Protein AF-A0A0G1VJ35-F1 (afdb_monomer)

Mean predicted aligned error: 18.42 Å

Foldseek 3Di:
DDPDDDDDDDPPDDDDDDDFAKDKDKDWDADPVGDIDIDIDIDGDPDPDPPPPVVPPVPPPDDPDPVVVVVVVVVVVVVVVVVVVVVVVVVVVLVVLVVLLVVLVVCLVVLVVVLVVVVVVLVVVLVVQPVPPDDDPVSVVVSVVVVVVSVVVNVVSNVVSVVSNVVSD

Secondary structure (DSSP, 8-state):
---PPPPP-PSSP----PPSEEEEEEEEEE-TTS-EEEEEEEEEE---------------PPPPP-HHHHHHHHHHHHHHHHHHHHHHHHHHHHHHHHHHHHHHHHHHHHHHHHHHHHHHHHHHHHHHHHTSS---HHHHHHHHHHHHHHHHHHHHHHHHHHHHHHHT-

pLDDT: mean 79.02, std 14.64, range [33.28, 97.69]

Structure (mmCIF, N/CA/C/O backbone):
data_AF-A0A0G1VJ35-F1
#
_entry.id   AF-A0A0G1VJ35-F1
#
loop_
_atom_site.group_PDB
_atom_site.id
_atom_site.type_symbol
_atom_site.label_atom_id
_atom_site.label_alt_id
_atom_site.label_comp_id
_atom_site.label_asym_id
_atom_site.label_entity_id
_atom_site.label_seq_id
_atom_site.pdbx_PDB_ins_code
_atom_site.Cartn_x
_atom_site.Cartn_y
_atom_site.Cartn_z
_atom_site.occupancy
_atom_site.B_iso_or_equiv
_atom_site.auth_seq_id
_atom_site.auth_comp_id
_atom_site.auth_asym_id
_atom_site.auth_atom_id
_atom_site.pdbx_PDB_model_num
ATOM 1 N N . MET A 1 1 ? 34.015 14.106 -76.015 1.00 33.28 1 MET A N 1
ATOM 2 C CA . MET A 1 1 ? 33.579 12.995 -76.899 1.00 33.28 1 MET A CA 1
ATOM 3 C C . MET A 1 1 ? 34.574 13.031 -78.031 1.00 33.28 1 MET A C 1
ATOM 5 O O . MET A 1 1 ? 34.321 13.633 -79.067 1.00 33.28 1 MET A O 1
ATOM 9 N N . ASP A 1 2 ? 35.766 12.526 -77.745 1.00 39.75 2 ASP A N 1
ATOM 10 C CA . ASP A 1 2 ? 36.950 12.873 -78.520 1.00 39.75 2 ASP A CA 1
ATOM 11 C C . ASP A 1 2 ? 37.096 11.781 -79.569 1.00 39.75 2 ASP A C 1
ATOM 13 O O . ASP A 1 2 ? 37.672 10.722 -79.339 1.00 39.75 2 ASP A O 1
ATOM 17 N N . GLN A 1 3 ? 36.415 11.993 -80.695 1.00 44.31 3 GLN A N 1
ATOM 18 C CA . GLN A 1 3 ? 36.536 11.138 -81.868 1.00 44.31 3 GLN A CA 1
ATOM 19 C C . GLN A 1 3 ? 37.896 11.416 -82.510 1.00 44.31 3 GLN A C 1
ATOM 21 O O . GLN A 1 3 ? 37.999 12.187 -83.464 1.00 44.31 3 GLN A O 1
ATOM 26 N N . GLU A 1 4 ? 38.954 10.822 -81.962 1.00 59.31 4 GLU A N 1
ATOM 27 C CA . GLU A 1 4 ? 40.236 10.768 -82.655 1.00 59.31 4 GLU A CA 1
ATOM 28 C C . GLU A 1 4 ? 40.051 10.042 -83.996 1.00 59.31 4 GLU A C 1
ATOM 30 O O . GLU A 1 4 ? 39.401 8.995 -84.090 1.00 59.31 4 GLU A O 1
ATOM 35 N N . ALA A 1 5 ? 40.582 10.633 -85.067 1.00 65.81 5 ALA A N 1
ATOM 36 C CA . ALA A 1 5 ? 40.486 10.067 -86.404 1.00 65.81 5 ALA A CA 1
ATOM 37 C C . ALA A 1 5 ? 41.265 8.742 -86.482 1.00 65.81 5 ALA A C 1
ATOM 39 O O . ALA A 1 5 ? 42.419 8.664 -86.066 1.00 65.81 5 ALA A O 1
ATOM 40 N N . PHE A 1 6 ? 40.655 7.698 -87.056 1.00 68.06 6 PHE A N 1
ATOM 41 C CA . PHE A 1 6 ? 41.327 6.414 -87.267 1.00 68.06 6 PHE A CA 1
ATOM 42 C C . PHE A 1 6 ? 42.564 6.588 -88.160 1.00 68.06 6 PHE A C 1
ATOM 44 O O . PHE A 1 6 ? 42.454 7.014 -89.311 1.00 68.06 6 PHE A O 1
ATOM 51 N N . VAL A 1 7 ? 43.734 6.198 -87.656 1.00 74.50 7 VAL A N 1
ATOM 52 C CA . VAL A 1 7 ? 44.992 6.241 -88.412 1.00 74.50 7 VAL A CA 1
ATOM 53 C C . VAL A 1 7 ? 45.201 4.912 -89.137 1.00 74.50 7 VAL A C 1
ATOM 55 O O . VAL A 1 7 ? 45.228 3.847 -88.519 1.00 74.50 7 VAL A O 1
ATOM 58 N N . LYS A 1 8 ? 45.373 4.958 -90.463 1.00 76.62 8 LYS A N 1
ATOM 59 C CA . LYS A 1 8 ? 45.751 3.776 -91.248 1.00 76.62 8 LYS A CA 1
ATOM 60 C C . LYS A 1 8 ? 47.211 3.430 -90.953 1.00 76.62 8 LYS A C 1
ATOM 62 O O . LYS A 1 8 ? 48.102 4.213 -91.263 1.00 76.62 8 LYS A O 1
ATOM 67 N N . THR A 1 9 ? 47.451 2.254 -90.384 1.00 73.31 9 THR A N 1
ATOM 68 C CA . THR A 1 9 ? 48.787 1.793 -89.987 1.00 73.31 9 THR A CA 1
ATOM 69 C C . THR A 1 9 ? 48.972 0.305 -90.291 1.00 73.31 9 THR A C 1
ATOM 71 O O . THR A 1 9 ? 47.990 -0.431 -90.411 1.00 73.31 9 THR A O 1
ATOM 74 N N . ALA A 1 10 ? 50.221 -0.137 -90.446 1.00 74.25 10 ALA A N 1
ATOM 75 C CA . ALA A 1 10 ? 50.580 -1.550 -90.546 1.00 74.25 10 ALA A CA 1
ATOM 76 C C . ALA A 1 10 ? 50.942 -2.096 -89.152 1.00 74.25 10 ALA A C 1
ATOM 78 O O . ALA A 1 10 ? 51.433 -1.355 -88.305 1.00 74.25 10 ALA A O 1
ATOM 79 N N . SER A 1 11 ? 50.687 -3.384 -88.902 1.00 66.06 11 SER A N 1
ATOM 80 C CA . SER A 1 11 ? 51.098 -4.043 -87.654 1.00 66.06 11 SER A CA 1
ATOM 81 C C . SER A 1 11 ? 52.601 -4.365 -87.695 1.00 66.06 11 SER A C 1
ATOM 83 O O . SER A 1 11 ? 53.045 -4.912 -88.709 1.00 66.06 11 SER A O 1
ATOM 85 N N . PRO A 1 12 ? 53.382 -4.085 -86.635 1.00 71.69 12 PRO A N 1
ATOM 86 C CA . PRO A 1 12 ? 52.963 -3.546 -85.336 1.00 71.69 12 PRO A CA 1
ATOM 87 C C . PRO A 1 12 ? 52.827 -2.010 -85.315 1.00 71.69 12 PRO A C 1
ATOM 89 O O . PRO A 1 12 ? 53.657 -1.293 -85.868 1.00 71.69 12 PRO A O 1
ATOM 92 N N . TYR A 1 13 ? 51.799 -1.508 -84.619 1.00 69.88 13 TYR A N 1
ATOM 93 C CA . TYR A 1 13 ? 51.614 -0.079 -84.339 1.00 69.88 13 TYR A CA 1
ATOM 94 C C . TYR A 1 13 ? 52.098 0.257 -82.928 1.00 69.88 13 TYR A C 1
ATOM 96 O O . TYR A 1 13 ? 51.651 -0.358 -81.960 1.00 69.88 13 TYR A O 1
ATOM 104 N N . THR A 1 14 ? 52.965 1.262 -82.819 1.00 73.12 14 THR A N 1
ATOM 105 C CA . THR A 1 14 ? 53.468 1.768 -81.537 1.00 73.12 14 THR A CA 1
ATOM 106 C C . THR A 1 14 ? 52.844 3.136 -81.263 1.00 73.12 14 THR A C 1
ATOM 108 O O . THR A 1 14 ? 53.195 4.096 -81.954 1.00 73.12 14 THR A O 1
ATOM 111 N N . PRO A 1 15 ? 51.920 3.262 -80.296 1.00 68.00 15 PRO A N 1
ATOM 112 C CA . PRO A 1 15 ? 51.368 4.559 -79.931 1.00 68.00 15 PRO A CA 1
ATOM 113 C C . PRO A 1 15 ? 52.418 5.438 -79.230 1.00 68.00 15 PRO A C 1
ATOM 115 O O . PRO A 1 15 ? 53.319 4.941 -78.551 1.00 68.00 15 PRO A O 1
ATOM 118 N N . SER A 1 16 ? 52.286 6.760 -79.376 1.00 72.94 16 SER A N 1
ATOM 119 C CA . SER A 1 16 ? 53.057 7.752 -78.608 1.00 72.94 16 SER A CA 1
ATOM 120 C C . SER A 1 16 ? 52.776 7.629 -77.105 1.00 72.94 16 SER A C 1
ATOM 122 O O . SER A 1 16 ? 51.769 7.049 -76.720 1.00 72.94 16 SER A O 1
ATOM 124 N N . LYS A 1 17 ? 53.643 8.190 -76.248 1.00 64.19 17 LYS A N 1
ATOM 125 C CA . LYS A 1 17 ? 53.534 8.128 -74.775 1.00 64.19 17 LYS A CA 1
ATOM 126 C C . LYS A 1 17 ? 52.121 8.507 -74.291 1.00 64.19 17 LYS A C 1
ATOM 128 O O . LYS A 1 17 ? 51.775 9.684 -74.267 1.00 64.19 17 LYS A O 1
ATOM 133 N N . ILE A 1 18 ? 51.335 7.504 -73.903 1.00 69.31 18 ILE A N 1
ATOM 134 C CA . ILE A 1 18 ? 49.985 7.658 -73.347 1.00 69.31 18 ILE A CA 1
ATOM 135 C C . ILE A 1 18 ? 50.104 7.806 -71.822 1.00 69.31 18 ILE A C 1
ATOM 137 O O . ILE A 1 18 ? 50.958 7.169 -71.200 1.00 69.31 18 ILE A O 1
ATOM 141 N N . SER A 1 19 ? 49.281 8.662 -71.211 1.00 65.81 19 SER A N 1
ATOM 142 C CA . SER A 1 19 ? 49.201 8.786 -69.751 1.00 65.81 19 SER A CA 1
ATOM 143 C C . SER A 1 19 ? 48.675 7.501 -69.101 1.00 65.81 19 SER A C 1
ATOM 145 O O . SER A 1 19 ? 47.980 6.708 -69.733 1.00 65.81 19 SER A O 1
ATOM 147 N N . SER A 1 20 ? 48.967 7.301 -67.819 1.00 66.81 20 SER A N 1
ATOM 148 C CA . SER A 1 20 ? 48.402 6.195 -67.043 1.00 66.81 20 SER A CA 1
ATOM 149 C C . SER A 1 20 ? 46.874 6.294 -66.935 1.00 66.81 20 SER A C 1
ATOM 151 O O . SER A 1 20 ? 46.321 7.395 -66.884 1.00 66.81 20 SER A O 1
ATOM 153 N N . GLY A 1 21 ? 46.186 5.147 -66.947 1.00 67.50 21 GLY A N 1
ATOM 154 C CA . GLY A 1 21 ? 44.718 5.071 -66.936 1.00 67.50 21 GLY A CA 1
ATOM 155 C C . GLY A 1 21 ? 44.137 3.920 -67.768 1.00 67.50 21 GLY A C 1
ATOM 156 O O . GLY A 1 21 ? 44.878 3.160 -68.398 1.00 67.50 21 GLY A O 1
ATOM 157 N N . GLU A 1 22 ? 42.804 3.784 -67.747 1.00 70.62 22 GLU A N 1
ATOM 158 C CA . GLU A 1 22 ? 42.056 2.869 -68.624 1.00 70.62 22 GLU A CA 1
ATOM 159 C C . GLU A 1 22 ? 41.920 3.500 -70.012 1.00 70.62 22 GLU A C 1
ATOM 161 O O . GLU A 1 22 ? 41.332 4.572 -70.162 1.00 70.62 22 GLU A O 1
ATOM 166 N N . HIS A 1 23 ? 42.434 2.813 -71.029 1.00 72.38 23 HIS A N 1
ATOM 167 C CA . HIS A 1 23 ? 42.357 3.247 -72.418 1.00 72.38 23 HIS A CA 1
ATOM 168 C C . HIS A 1 23 ? 41.577 2.233 -73.246 1.00 72.38 23 HIS A C 1
ATOM 170 O O . HIS A 1 23 ? 41.733 1.017 -73.114 1.00 72.38 23 HIS A O 1
ATOM 176 N N . THR A 1 24 ? 40.721 2.745 -74.126 1.00 74.56 24 THR A N 1
ATOM 177 C CA . THR A 1 24 ? 39.959 1.933 -75.078 1.00 74.56 24 THR A CA 1
ATOM 178 C C . THR A 1 24 ? 40.526 2.153 -76.472 1.00 74.56 24 THR A C 1
ATOM 180 O O . THR A 1 24 ? 40.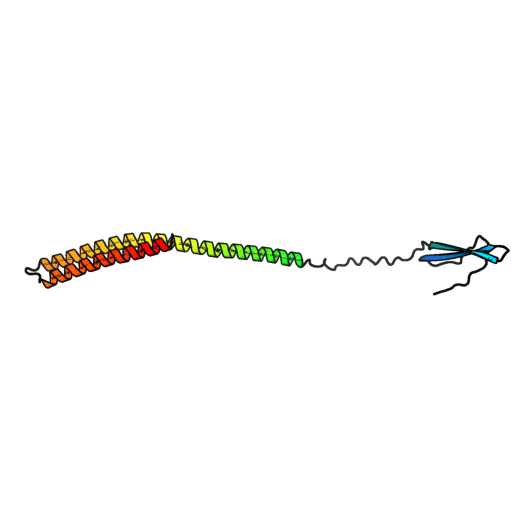618 3.290 -76.924 1.00 74.56 24 THR A O 1
ATOM 183 N N . PHE A 1 25 ? 40.871 1.077 -77.178 1.00 75.50 25 PHE A N 1
ATOM 184 C CA . PHE A 1 25 ? 41.309 1.141 -78.572 1.00 75.50 25 PHE A CA 1
ATOM 185 C C . PHE A 1 25 ? 40.356 0.352 -79.465 1.00 75.50 25 PHE A C 1
ATOM 187 O O . PHE A 1 25 ? 39.787 -0.663 -79.064 1.00 75.50 25 PHE A O 1
ATOM 194 N N . THR A 1 26 ? 40.181 0.819 -80.699 1.00 75.62 26 THR A N 1
ATOM 195 C CA . THR A 1 26 ? 39.357 0.145 -81.706 1.00 75.62 26 THR A CA 1
ATOM 196 C C . THR A 1 26 ? 40.189 -0.110 -82.953 1.00 75.62 26 THR A C 1
ATOM 198 O O . THR A 1 26 ? 40.726 0.825 -83.544 1.00 75.62 26 THR A O 1
ATOM 201 N N . VAL A 1 27 ? 40.277 -1.372 -83.373 1.00 77.75 27 VAL A N 1
ATOM 202 C CA . VAL A 1 27 ? 41.006 -1.797 -84.576 1.00 77.75 27 VAL A CA 1
ATOM 203 C C . VAL A 1 27 ? 40.004 -2.140 -85.669 1.00 77.75 27 VAL A C 1
ATOM 205 O O . VAL A 1 27 ? 39.063 -2.890 -85.420 1.00 77.75 27 VAL A O 1
ATOM 208 N N . ARG A 1 28 ? 40.213 -1.616 -86.883 1.00 79.44 28 ARG A N 1
ATOM 209 C CA . ARG A 1 28 ? 39.434 -1.965 -88.081 1.00 79.44 28 ARG A CA 1
ATOM 210 C C . ARG A 1 28 ? 40.339 -2.620 -89.120 1.00 79.44 28 ARG A C 1
ATOM 212 O O . ARG A 1 28 ? 41.290 -1.988 -89.577 1.00 79.44 28 ARG A O 1
ATOM 219 N N . ALA A 1 29 ? 40.038 -3.858 -89.500 1.00 75.88 29 ALA A N 1
ATOM 220 C CA . ALA A 1 29 ? 40.722 -4.559 -90.585 1.00 75.88 29 ALA A CA 1
ATOM 221 C C . ALA A 1 29 ? 39.864 -4.491 -91.852 1.00 75.88 29 ALA A C 1
ATOM 223 O O . ALA A 1 29 ? 38.688 -4.831 -91.782 1.00 75.88 29 ALA A O 1
ATOM 224 N N . TYR A 1 30 ? 40.444 -4.058 -92.976 1.00 80.44 30 TYR A N 1
ATOM 225 C CA . TYR A 1 30 ? 39.761 -3.934 -94.270 1.00 80.44 30 TYR A CA 1
ATOM 226 C C . TYR A 1 30 ? 40.259 -5.004 -95.254 1.00 80.44 30 TYR A C 1
ATOM 228 O O . TYR A 1 30 ? 41.462 -5.274 -95.302 1.00 80.44 30 TYR A O 1
ATOM 236 N N . ASP A 1 31 ? 39.364 -5.582 -96.057 1.00 78.69 31 ASP A N 1
ATOM 237 C CA . ASP A 1 31 ? 39.720 -6.462 -97.177 1.00 78.69 31 ASP A CA 1
ATOM 238 C C . ASP A 1 31 ? 39.961 -5.674 -98.487 1.00 78.69 31 ASP A C 1
ATOM 240 O O . ASP A 1 31 ? 39.798 -4.453 -98.552 1.00 78.69 31 ASP A O 1
ATOM 244 N N . LYS A 1 32 ? 40.367 -6.368 -99.562 1.00 75.50 32 LYS A N 1
ATOM 245 C CA . LYS A 1 32 ? 40.587 -5.741 -100.882 1.00 75.50 32 LYS A CA 1
ATOM 246 C C . LYS A 1 32 ? 39.295 -5.251 -101.555 1.00 75.50 32 LYS A C 1
ATOM 248 O O . LYS A 1 32 ? 39.386 -4.472 -102.499 1.00 75.50 32 LYS A O 1
ATOM 253 N N . ALA A 1 33 ? 38.129 -5.711 -101.101 1.00 74.56 33 ALA A N 1
ATOM 254 C CA . ALA A 1 33 ? 36.816 -5.307 -101.599 1.00 74.56 33 ALA A CA 1
ATOM 255 C C . ALA A 1 33 ? 36.226 -4.114 -100.817 1.00 74.56 33 ALA A C 1
ATOM 257 O O . ALA A 1 33 ? 35.197 -3.576 -101.217 1.00 74.56 33 ALA A O 1
ATOM 258 N N . GLY A 1 34 ? 36.885 -3.670 -99.741 1.00 78.00 34 GLY A N 1
ATOM 259 C CA . GLY A 1 34 ? 36.463 -2.543 -98.911 1.00 78.00 34 GLY A CA 1
ATOM 260 C C . GLY A 1 34 ? 35.577 -2.921 -97.720 1.00 78.00 34 GLY A C 1
ATOM 261 O O . GLY A 1 34 ? 35.159 -2.023 -96.987 1.00 78.00 34 GLY A O 1
ATOM 262 N N . ASN A 1 35 ? 35.314 -4.209 -97.476 1.00 72.00 35 ASN A N 1
ATOM 263 C CA . ASN A 1 35 ? 34.605 -4.636 -96.267 1.00 72.00 35 ASN A CA 1
ATOM 264 C C . ASN A 1 35 ? 35.531 -4.524 -95.057 1.00 72.00 35 ASN A C 1
ATOM 266 O O . ASN A 1 35 ? 36.741 -4.722 -95.191 1.00 72.00 35 ASN A O 1
ATOM 270 N N . TYR A 1 36 ? 34.976 -4.250 -93.872 1.00 80.38 36 TYR A N 1
ATOM 271 C CA . TYR A 1 36 ? 35.766 -4.186 -92.645 1.00 80.38 36 TYR A CA 1
ATOM 272 C C . TYR A 1 36 ? 35.134 -4.905 -91.461 1.00 80.38 36 TYR A C 1
ATOM 274 O O . TYR A 1 36 ? 33.915 -4.950 -91.316 1.00 80.38 36 TYR A O 1
ATOM 282 N N . THR A 1 37 ? 35.999 -5.379 -90.567 1.00 73.56 37 THR A N 1
ATOM 283 C CA . THR A 1 37 ? 35.625 -5.882 -89.242 1.00 73.56 37 THR A CA 1
ATOM 284 C C . THR A 1 37 ? 36.273 -5.001 -88.185 1.00 73.56 37 THR A C 1
ATOM 286 O O . THR A 1 37 ? 37.458 -4.675 -88.292 1.00 73.56 37 THR A O 1
ATOM 289 N N . ALA A 1 38 ? 35.497 -4.600 -87.178 1.00 79.44 38 ALA A N 1
ATOM 290 C CA . ALA A 1 38 ? 35.968 -3.792 -86.060 1.00 79.44 38 ALA A CA 1
ATOM 291 C C . ALA A 1 38 ? 35.979 -4.606 -84.758 1.00 79.44 38 ALA A C 1
ATOM 293 O O . ALA A 1 38 ? 34.987 -5.256 -84.440 1.00 79.44 38 ALA A O 1
ATOM 294 N N . THR A 1 39 ? 37.068 -4.510 -83.994 1.00 72.06 39 THR A N 1
ATOM 295 C CA . THR A 1 39 ? 37.184 -5.068 -82.638 1.00 72.06 39 THR A CA 1
ATOM 296 C C . THR A 1 39 ? 37.638 -3.973 -81.684 1.00 72.06 39 THR A C 1
ATOM 298 O O . THR A 1 39 ? 38.593 -3.248 -81.973 1.00 72.06 39 THR A O 1
ATOM 301 N N . THR A 1 40 ? 36.971 -3.872 -80.537 1.00 76.12 40 THR A N 1
ATOM 302 C CA . THR A 1 40 ? 37.326 -2.936 -79.467 1.00 76.12 40 THR A CA 1
ATOM 303 C C . THR A 1 40 ? 37.955 -3.700 -78.311 1.00 76.12 40 THR A C 1
ATOM 305 O O . THR A 1 40 ? 37.390 -4.680 -77.827 1.00 76.12 40 THR A O 1
ATOM 308 N N . GLY A 1 41 ? 39.130 -3.249 -77.885 1.00 67.81 41 GLY A N 1
ATOM 309 C CA . GLY A 1 41 ? 39.847 -3.771 -76.730 1.00 67.81 41 GLY A CA 1
ATOM 310 C C . GLY A 1 41 ? 40.043 -2.683 -75.682 1.00 67.81 41 GLY A C 1
ATOM 311 O O . GLY A 1 41 ? 40.123 -1.494 -76.000 1.00 67.81 41 GLY A O 1
ATOM 312 N N . LYS A 1 42 ? 40.129 -3.099 -74.422 1.00 72.94 42 LYS A N 1
ATOM 313 C CA . LYS A 1 42 ? 40.516 -2.237 -73.308 1.00 72.94 42 LYS A CA 1
ATOM 314 C C . LYS A 1 42 ? 41.875 -2.674 -72.799 1.00 72.94 42 LYS A C 1
ATOM 316 O O . LYS A 1 42 ? 42.141 -3.873 -72.720 1.00 72.94 42 LYS A O 1
ATOM 321 N N . PHE A 1 43 ? 42.716 -1.714 -72.454 1.00 68.12 43 PHE A N 1
ATOM 322 C CA . PHE A 1 43 ? 43.964 -1.977 -71.757 1.00 68.12 43 PHE A CA 1
ATOM 323 C C . PHE A 1 43 ? 44.199 -0.893 -70.717 1.00 68.12 43 PHE A C 1
ATOM 325 O O . PHE A 1 43 ? 43.822 0.266 -70.897 1.00 68.12 43 PHE A O 1
ATOM 332 N N . THR A 1 44 ? 44.829 -1.292 -69.624 1.00 68.19 44 THR A N 1
ATOM 333 C CA . THR A 1 44 ? 45.176 -0.392 -68.532 1.00 68.19 44 THR A CA 1
ATOM 334 C C . THR A 1 44 ? 46.680 -0.218 -68.546 1.00 68.19 44 THR A C 1
ATOM 336 O O . THR A 1 44 ? 47.418 -1.202 -68.518 1.00 68.19 44 THR A O 1
ATOM 339 N N . ILE A 1 45 ? 47.141 1.029 -68.619 1.00 73.25 45 ILE A N 1
ATOM 340 C CA . ILE A 1 45 ? 48.561 1.332 -68.445 1.00 73.25 45 ILE A CA 1
ATOM 341 C C . ILE A 1 45 ? 48.795 1.553 -66.957 1.00 73.25 45 ILE A C 1
ATOM 343 O O . ILE A 1 45 ? 48.364 2.567 -66.397 1.00 73.25 45 ILE A O 1
ATOM 347 N N . GLU A 1 46 ? 49.506 0.613 -66.341 1.00 60.66 46 GLU A N 1
ATOM 348 C CA . GLU A 1 46 ? 50.080 0.758 -65.006 1.00 60.66 46 GLU A CA 1
ATOM 349 C C . GLU A 1 46 ? 51.238 1.761 -65.071 1.00 60.66 46 GLU A C 1
ATOM 351 O O . GLU A 1 46 ? 52.409 1.411 -65.183 1.00 60.66 46 GLU A O 1
ATOM 356 N N . GLY A 1 47 ? 50.907 3.047 -65.075 1.00 53.72 47 GLY A N 1
ATOM 357 C CA . GLY A 1 47 ? 51.846 4.053 -64.601 1.00 53.72 47 GLY A CA 1
ATOM 358 C C . GLY A 1 47 ? 51.564 4.310 -63.135 1.00 53.72 47 GLY A C 1
ATOM 359 O O . GLY A 1 47 ? 50.434 4.123 -62.682 1.00 53.72 47 GLY A O 1
ATOM 360 N N . GLU A 1 48 ? 52.583 4.773 -62.420 1.00 50.44 48 GLU A N 1
ATOM 361 C CA . GLU A 1 48 ? 52.456 5.419 -61.120 1.00 50.44 48 GLU A CA 1
ATOM 362 C C . GLU A 1 48 ? 51.579 6.669 -61.304 1.00 50.44 48 GLU A C 1
ATOM 364 O O . GLU A 1 48 ? 52.030 7.811 -61.351 1.00 50.44 48 GLU A O 1
ATOM 369 N N . VAL A 1 49 ? 50.272 6.459 -61.469 1.00 47.72 49 VAL A N 1
ATOM 370 C CA . VAL A 1 49 ? 49.324 7.394 -60.914 1.00 47.72 49 VAL A CA 1
ATOM 371 C C . VAL A 1 49 ? 49.761 7.470 -59.467 1.00 47.72 49 VAL A C 1
ATOM 373 O O . VAL A 1 49 ? 49.789 6.459 -58.762 1.00 47.72 49 VAL A O 1
ATOM 376 N N . ALA A 1 50 ? 50.115 8.668 -59.013 1.00 48.22 50 ALA A N 1
ATOM 377 C CA . ALA A 1 50 ? 49.730 9.014 -57.671 1.00 48.22 50 ALA A CA 1
ATOM 378 C C . ALA A 1 50 ? 48.234 8.703 -57.638 1.00 48.22 50 ALA A C 1
ATOM 380 O O . ALA A 1 50 ? 47.391 9.516 -58.015 1.00 48.22 50 ALA A O 1
ATOM 381 N N . SER A 1 51 ? 47.906 7.471 -57.241 1.00 44.31 51 SER A N 1
ATOM 382 C CA . SER A 1 51 ? 46.727 7.234 -56.469 1.00 44.31 51 SER A CA 1
ATOM 383 C C . SER A 1 51 ? 46.863 8.354 -55.462 1.00 44.31 51 SER A C 1
ATOM 385 O O . SER A 1 51 ? 47.774 8.349 -54.628 1.00 44.31 51 SER A O 1
ATOM 387 N N . ALA A 1 52 ? 45.995 9.352 -55.555 1.00 46.94 52 ALA A N 1
ATOM 388 C CA . ALA A 1 52 ? 45.472 9.888 -54.333 1.00 46.94 52 ALA A CA 1
ATOM 389 C C . ALA A 1 52 ? 44.857 8.655 -53.651 1.00 46.94 52 ALA A C 1
ATOM 391 O O . ALA A 1 52 ? 43.666 8.395 -53.730 1.00 46.94 52 ALA A O 1
ATOM 392 N N . SER A 1 53 ? 45.724 7.823 -53.044 1.00 44.03 53 SER A N 1
ATOM 393 C CA . SER A 1 53 ? 45.667 7.507 -51.645 1.00 44.03 53 SER A CA 1
ATOM 394 C C . SER A 1 53 ? 44.986 8.723 -51.078 1.00 44.03 53 SER A C 1
ATOM 396 O O . SER A 1 53 ? 45.585 9.799 -50.971 1.00 44.03 53 SER A O 1
ATOM 398 N N . SER A 1 54 ? 43.664 8.606 -50.928 1.00 42.53 54 SER A N 1
ATOM 399 C CA . SER A 1 54 ? 42.979 9.311 -49.879 1.00 42.53 54 SER A CA 1
ATOM 400 C C . SER A 1 54 ? 43.928 9.101 -48.727 1.00 42.53 54 SER A C 1
ATOM 402 O O . SER A 1 54 ? 44.050 7.981 -48.229 1.00 42.53 54 SER A O 1
ATOM 404 N N . LYS A 1 55 ? 44.749 10.121 -48.463 1.00 42.41 55 LYS A N 1
ATOM 405 C CA . LYS A 1 55 ? 45.556 10.189 -47.273 1.00 42.41 55 LYS A CA 1
ATOM 406 C C . LYS A 1 55 ? 44.527 9.806 -46.242 1.00 42.41 55 LYS A C 1
ATOM 408 O O . LYS A 1 55 ? 43.523 10.514 -46.133 1.00 42.41 55 LYS A O 1
ATOM 413 N N . THR A 1 56 ? 44.671 8.626 -45.647 1.00 45.72 56 THR A N 1
ATOM 414 C CA . THR A 1 56 ? 43.889 8.276 -44.483 1.00 45.72 56 THR A CA 1
ATOM 415 C C . THR A 1 56 ? 44.355 9.329 -43.500 1.00 45.72 56 THR A C 1
ATOM 417 O O . THR A 1 56 ? 45.369 9.176 -42.824 1.00 45.72 56 THR A O 1
ATOM 420 N N . ALA A 1 57 ? 43.703 10.495 -43.545 1.00 51.66 57 ALA A N 1
ATOM 421 C CA . ALA A 1 57 ? 43.461 11.277 -42.375 1.00 51.66 57 ALA A CA 1
ATOM 422 C C . ALA A 1 57 ? 42.995 10.198 -41.419 1.00 51.66 57 ALA A C 1
ATOM 424 O O . ALA A 1 57 ? 42.011 9.506 -41.691 1.00 51.66 57 ALA A O 1
ATOM 425 N N . VAL A 1 58 ? 43.841 9.913 -40.434 1.00 55.56 58 VAL A N 1
ATOM 426 C CA . VAL A 1 58 ? 43.364 9.288 -39.219 1.00 55.56 58 VAL A CA 1
ATOM 427 C C . VAL A 1 58 ? 42.243 10.225 -38.817 1.00 55.56 58 VAL A C 1
ATOM 429 O O . VAL A 1 58 ? 42.478 11.374 -38.449 1.00 55.56 58 VAL A O 1
ATOM 432 N N . ASP A 1 59 ? 41.038 9.819 -39.189 1.00 56.25 59 ASP A N 1
ATOM 433 C CA . ASP A 1 59 ? 39.841 10.580 -38.970 1.00 56.25 59 ASP A CA 1
ATOM 434 C C . ASP A 1 59 ? 39.641 10.445 -37.471 1.00 56.25 59 ASP A C 1
ATOM 436 O O . ASP A 1 59 ? 39.133 9.440 -36.984 1.00 56.25 59 ASP A O 1
ATOM 440 N N . ASP A 1 60 ? 40.171 11.419 -36.731 1.00 59.66 60 ASP A N 1
ATOM 441 C CA . ASP A 1 60 ? 39.986 11.553 -35.289 1.00 59.66 60 ASP A CA 1
ATOM 442 C C . ASP A 1 60 ? 38.517 11.893 -34.958 1.00 59.66 60 ASP A C 1
ATOM 444 O O . ASP A 1 60 ? 38.205 12.261 -33.822 1.00 59.66 60 ASP A O 1
ATOM 448 N N . THR A 1 61 ? 37.583 11.793 -35.920 1.00 65.69 61 THR A N 1
ATOM 449 C CA . THR A 1 61 ? 36.167 11.824 -35.583 1.00 65.69 61 THR A CA 1
ATOM 450 C C . THR A 1 61 ? 35.828 10.593 -34.742 1.00 65.69 61 THR A C 1
ATOM 452 O O . THR A 1 61 ? 36.047 9.450 -35.155 1.00 65.69 61 THR A O 1
ATOM 455 N N . PRO A 1 62 ? 35.297 10.800 -33.523 1.00 72.69 62 PRO A N 1
ATOM 456 C CA . PRO A 1 62 ? 34.847 9.690 -32.710 1.00 72.69 62 PRO A CA 1
ATOM 457 C C . PRO A 1 62 ? 33.785 8.907 -33.493 1.00 72.69 62 PRO A C 1
ATOM 459 O O . PRO A 1 62 ? 32.967 9.524 -34.188 1.00 72.69 62 PRO A O 1
ATOM 462 N N . PRO A 1 63 ? 33.773 7.564 -33.388 1.00 74.69 63 PRO A N 1
ATOM 463 C CA . PRO A 1 63 ? 32.773 6.752 -34.064 1.00 74.69 63 PRO A CA 1
ATOM 464 C C . PRO A 1 63 ? 31.374 7.291 -33.731 1.00 74.69 63 PRO A C 1
ATOM 466 O O . PRO A 1 63 ? 31.132 7.668 -32.579 1.00 74.69 63 PRO A O 1
ATOM 469 N N . PRO A 1 64 ? 30.453 7.353 -34.711 1.00 76.12 64 PRO A N 1
ATOM 470 C CA . PRO A 1 64 ? 29.146 7.954 -34.505 1.00 76.12 64 PRO A CA 1
ATOM 471 C C . PRO A 1 64 ? 28.442 7.277 -33.329 1.00 76.12 64 PRO A C 1
ATOM 473 O O . PRO A 1 64 ? 28.281 6.054 -33.290 1.00 76.12 64 PRO A O 1
ATOM 476 N N . THR A 1 65 ? 28.036 8.088 -32.354 1.00 78.62 65 THR A N 1
ATOM 477 C CA . THR A 1 65 ? 27.365 7.629 -31.141 1.00 78.62 65 THR A CA 1
ATOM 478 C C . THR A 1 65 ? 26.120 6.828 -31.514 1.00 78.62 65 THR A C 1
ATOM 480 O O . THR A 1 65 ? 25.227 7.331 -32.196 1.00 78.62 65 THR A O 1
ATOM 483 N N . ASN A 1 66 ? 26.029 5.575 -31.064 1.00 83.69 66 ASN A N 1
ATOM 484 C CA . ASN A 1 66 ? 24.866 4.739 -31.348 1.00 83.69 66 ASN A CA 1
ATOM 485 C C . ASN A 1 66 ? 23.712 5.072 -30.388 1.00 83.69 66 ASN A C 1
ATOM 487 O O . ASN A 1 66 ? 23.513 4.414 -29.365 1.00 83.69 66 ASN A O 1
ATOM 491 N N . TRP A 1 67 ? 22.950 6.114 -30.721 1.00 83.56 67 TRP A N 1
ATOM 492 C CA . TRP A 1 67 ? 21.819 6.616 -29.931 1.00 83.56 67 TRP A CA 1
ATOM 493 C C . TRP A 1 67 ? 20.769 5.543 -29.606 1.00 83.56 67 TRP A C 1
ATOM 495 O O . TRP A 1 67 ? 20.175 5.583 -28.531 1.00 83.56 67 TRP A O 1
ATOM 505 N N . LEU A 1 68 ? 20.589 4.540 -30.474 1.00 86.56 68 LEU A N 1
ATOM 506 C CA . LEU A 1 68 ? 19.658 3.428 -30.246 1.00 86.56 68 LEU A CA 1
ATOM 507 C C . LEU A 1 68 ? 20.038 2.585 -29.019 1.00 86.56 68 LEU A C 1
ATOM 509 O O . LEU A 1 68 ? 19.150 2.131 -28.299 1.00 86.56 68 LEU A O 1
ATOM 513 N N . LEU A 1 69 ? 21.335 2.406 -28.740 1.00 87.38 69 LEU A N 1
ATOM 514 C CA . LEU A 1 69 ? 21.790 1.686 -27.545 1.00 87.38 69 LEU A CA 1
ATOM 515 C C . LEU A 1 69 ? 21.472 2.467 -26.272 1.00 87.38 69 LEU A C 1
ATOM 517 O O . LEU A 1 69 ? 20.964 1.889 -25.316 1.00 87.38 69 LEU A O 1
ATOM 521 N N . TYR A 1 70 ? 21.709 3.779 -26.272 1.00 91.19 70 TYR A N 1
ATOM 522 C CA . TYR A 1 70 ? 21.381 4.634 -25.132 1.00 91.19 70 TYR A CA 1
ATOM 523 C C . TYR A 1 70 ? 19.875 4.690 -24.876 1.00 91.19 70 TYR A C 1
ATOM 525 O O . TYR A 1 70 ? 19.457 4.586 -23.726 1.00 91.19 70 TYR A O 1
ATOM 533 N N . ILE A 1 71 ? 19.059 4.772 -25.932 1.00 92.88 71 ILE A N 1
ATOM 534 C CA . ILE A 1 71 ? 17.594 4.716 -25.827 1.00 92.88 71 ILE A CA 1
ATOM 535 C C . ILE A 1 71 ? 17.144 3.372 -25.246 1.00 92.88 71 ILE A C 1
ATOM 537 O O . ILE A 1 71 ? 16.285 3.348 -24.370 1.00 92.88 71 ILE A O 1
ATOM 541 N N . ASN A 1 72 ? 17.736 2.257 -25.679 1.00 92.75 72 ASN A N 1
ATOM 542 C CA . ASN A 1 72 ? 17.385 0.935 -25.164 1.00 92.75 72 ASN A CA 1
ATOM 543 C C . ASN A 1 72 ? 17.801 0.754 -23.691 1.00 92.75 72 ASN A C 1
ATOM 545 O O . ASN A 1 72 ? 17.001 0.301 -22.877 1.00 92.75 72 ASN A O 1
ATOM 549 N N . ILE A 1 73 ? 19.014 1.177 -23.315 1.00 95.50 73 ILE A N 1
ATOM 550 C CA . ILE A 1 73 ? 19.476 1.169 -21.915 1.00 95.50 73 ILE A CA 1
ATOM 551 C C . ILE A 1 73 ? 18.558 2.039 -21.051 1.00 95.50 73 ILE A C 1
ATOM 553 O O . ILE A 1 73 ? 18.152 1.622 -19.967 1.00 95.50 73 ILE A O 1
ATOM 557 N N . PHE A 1 74 ? 18.191 3.220 -21.548 1.00 96.50 74 PHE A N 1
ATOM 558 C CA . PHE A 1 74 ? 17.256 4.110 -20.875 1.00 96.50 74 PHE A CA 1
ATOM 559 C C . PHE A 1 74 ? 15.872 3.469 -20.714 1.00 96.50 74 PHE A C 1
ATOM 561 O O . PHE A 1 74 ? 15.292 3.543 -19.635 1.00 96.50 74 PHE A O 1
ATOM 568 N N . LEU A 1 75 ? 15.360 2.784 -21.738 1.00 96.75 75 LEU A N 1
ATOM 569 C CA . LEU A 1 75 ? 14.067 2.103 -21.691 1.00 96.75 75 LEU A CA 1
ATOM 570 C C . LEU A 1 75 ? 14.076 0.925 -20.707 1.00 96.75 75 LEU A C 1
ATOM 572 O O . LEU A 1 75 ? 13.137 0.777 -19.929 1.00 96.75 75 LEU A O 1
ATOM 576 N N . ILE A 1 76 ? 15.152 0.136 -20.667 1.00 97.06 76 ILE A N 1
ATOM 577 C CA . ILE A 1 76 ? 15.328 -0.938 -19.676 1.00 97.06 76 ILE A CA 1
ATOM 578 C C . ILE A 1 76 ? 15.402 -0.354 -18.261 1.00 97.06 76 ILE A C 1
ATOM 580 O O . ILE A 1 76 ? 14.758 -0.877 -17.352 1.00 97.06 76 ILE A O 1
ATOM 584 N N . ALA A 1 77 ? 16.135 0.746 -18.069 1.00 97.31 77 ALA A N 1
ATOM 585 C CA . ALA A 1 77 ? 16.210 1.434 -16.783 1.00 97.31 77 ALA A CA 1
ATOM 586 C C . ALA A 1 77 ? 14.844 1.996 -16.355 1.00 97.31 77 ALA A C 1
ATOM 588 O O . ALA A 1 77 ? 14.468 1.853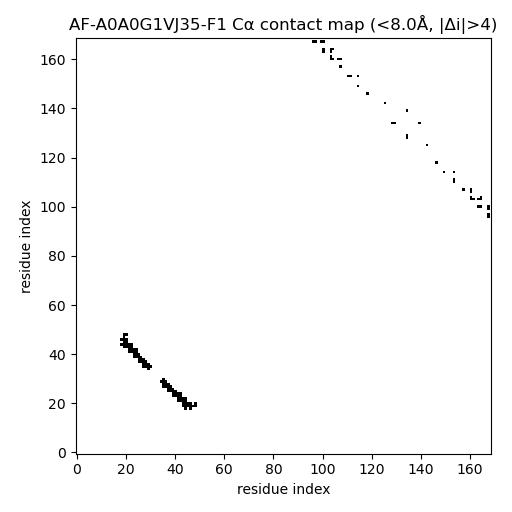 -15.193 1.00 97.31 77 ALA A O 1
ATOM 589 N N . LEU A 1 78 ? 14.072 2.562 -17.287 1.00 97.44 78 LEU A N 1
ATOM 590 C CA . LEU A 1 78 ? 12.714 3.054 -17.049 1.00 97.44 78 LEU A CA 1
ATOM 591 C C . LEU A 1 78 ? 11.772 1.914 -16.642 1.00 97.44 78 LEU A C 1
ATOM 593 O O . LEU A 1 78 ? 11.017 2.052 -15.682 1.00 97.44 78 LEU A O 1
ATOM 597 N N . VAL A 1 79 ? 11.836 0.772 -17.332 1.00 97.69 79 VAL A N 1
ATOM 598 C CA . VAL A 1 79 ? 11.035 -0.416 -17.004 1.00 97.69 79 VAL A CA 1
ATOM 599 C C . VAL A 1 79 ? 11.436 -0.983 -15.643 1.00 97.69 79 VAL A C 1
ATOM 601 O O . VAL A 1 79 ? 10.563 -1.264 -14.827 1.00 97.69 79 VAL A O 1
ATOM 604 N N . ALA A 1 80 ? 12.733 -1.104 -15.352 1.00 97.31 80 ALA A N 1
ATOM 605 C CA . ALA A 1 80 ? 13.221 -1.551 -14.049 1.00 97.31 80 ALA A CA 1
ATOM 606 C C . ALA A 1 80 ? 12.796 -0.597 -12.923 1.00 97.31 80 ALA A C 1
ATOM 608 O O . ALA A 1 80 ? 12.389 -1.050 -11.853 1.00 97.31 80 ALA A O 1
ATOM 609 N N . PHE A 1 81 ? 12.825 0.712 -13.180 1.00 97.06 81 PHE A N 1
ATOM 610 C CA . PHE A 1 81 ? 12.317 1.725 -12.265 1.00 97.06 81 PHE A CA 1
ATOM 611 C C . PHE A 1 81 ? 10.810 1.573 -12.039 1.00 97.06 81 PHE A C 1
ATOM 613 O O . PHE A 1 81 ? 10.383 1.555 -10.890 1.00 97.06 81 PHE A O 1
ATOM 620 N N . LEU A 1 82 ? 10.010 1.383 -13.095 1.00 97.06 82 LEU A N 1
ATOM 621 C CA . LEU A 1 82 ? 8.568 1.138 -12.976 1.00 97.06 82 LEU A CA 1
ATOM 622 C C . LEU A 1 82 ? 8.273 -0.141 -12.188 1.00 97.06 82 LEU A C 1
ATOM 624 O O . LEU A 1 82 ? 7.417 -0.140 -11.310 1.00 97.06 82 LEU A O 1
ATOM 628 N N . ILE A 1 83 ? 8.993 -1.229 -12.465 1.00 96.38 83 ILE A N 1
ATOM 629 C CA . ILE A 1 83 ? 8.858 -2.492 -11.729 1.00 96.38 83 ILE A CA 1
ATOM 630 C C . ILE A 1 83 ? 9.213 -2.274 -10.257 1.00 96.38 83 ILE A C 1
ATOM 632 O O . ILE A 1 83 ? 8.473 -2.714 -9.379 1.00 96.38 83 ILE A O 1
ATOM 636 N N . GLY A 1 84 ? 10.310 -1.569 -9.978 1.00 96.31 84 GLY A N 1
ATOM 637 C CA . GLY A 1 84 ? 10.716 -1.197 -8.627 1.00 96.31 84 GLY A CA 1
ATOM 638 C C . GLY A 1 84 ? 9.678 -0.324 -7.924 1.00 96.31 84 GLY A C 1
ATOM 639 O O . GLY A 1 84 ? 9.384 -0.564 -6.757 1.00 96.31 84 GLY A O 1
ATOM 640 N N . TYR A 1 85 ? 9.073 0.625 -8.638 1.00 95.38 85 TYR A N 1
ATOM 641 C CA . TYR A 1 85 ? 8.007 1.494 -8.146 1.00 95.38 85 TYR A CA 1
ATOM 642 C C . TYR A 1 85 ? 6.740 0.701 -7.804 1.00 95.38 85 TYR A C 1
ATOM 644 O O . TYR A 1 85 ? 6.229 0.809 -6.692 1.00 95.38 85 TYR A O 1
ATOM 652 N N . LEU A 1 86 ? 6.301 -0.197 -8.690 1.00 94.38 86 LEU A N 1
ATOM 653 C CA . LEU A 1 86 ? 5.185 -1.111 -8.425 1.00 94.38 86 LEU A CA 1
ATOM 654 C C . LEU A 1 86 ? 5.476 -2.027 -7.229 1.00 94.38 86 LEU A C 1
ATOM 656 O O . LEU A 1 86 ? 4.596 -2.316 -6.415 1.00 94.38 86 LEU A O 1
ATOM 660 N N . TRP A 1 87 ? 6.720 -2.489 -7.091 1.00 92.44 87 TRP A N 1
ATOM 661 C CA . TRP A 1 87 ? 7.135 -3.282 -5.937 1.00 92.44 87 TRP A CA 1
ATOM 662 C C . TRP A 1 87 ? 7.162 -2.448 -4.656 1.00 92.44 87 TRP A C 1
ATOM 664 O O . TRP A 1 87 ? 6.775 -2.951 -3.602 1.00 92.44 87 TRP A O 1
ATOM 674 N N . TYR A 1 88 ? 7.585 -1.186 -4.741 1.00 91.81 88 TYR A N 1
ATOM 675 C CA . TYR A 1 88 ? 7.606 -0.231 -3.639 1.00 91.81 88 TYR A CA 1
ATOM 676 C C . TYR A 1 88 ? 6.193 0.048 -3.124 1.00 91.81 88 TYR A C 1
ATOM 678 O O . TYR A 1 88 ? 5.949 -0.162 -1.934 1.00 91.81 88 TYR A O 1
ATOM 686 N N . GLU A 1 89 ? 5.251 0.397 -4.003 1.00 87.38 89 GLU A N 1
ATOM 687 C CA . GLU A 1 89 ? 3.836 0.572 -3.645 1.00 87.38 89 GLU A CA 1
ATOM 688 C C . GLU A 1 89 ? 3.266 -0.700 -3.008 1.00 87.38 89 GLU A C 1
ATOM 690 O O . GLU A 1 89 ? 2.724 -0.682 -1.899 1.00 87.38 89 GLU A O 1
ATOM 695 N N . ARG A 1 90 ? 3.477 -1.856 -3.649 1.00 84.50 90 ARG A N 1
ATOM 696 C CA . ARG A 1 90 ? 2.965 -3.140 -3.152 1.00 84.50 90 ARG A CA 1
ATOM 697 C C . ARG A 1 90 ? 3.625 -3.594 -1.847 1.00 84.50 90 ARG A C 1
ATOM 699 O O . ARG A 1 90 ? 3.056 -4.406 -1.110 1.00 84.50 90 ARG A O 1
ATOM 706 N N . LYS A 1 91 ? 4.841 -3.134 -1.554 1.00 84.56 91 LYS A N 1
ATOM 707 C CA . LYS A 1 91 ? 5.554 -3.406 -0.298 1.00 84.56 91 LYS A CA 1
ATOM 708 C C . LYS A 1 91 ? 5.121 -2.453 0.814 1.00 84.56 91 LYS A C 1
ATOM 710 O O . LYS A 1 91 ? 5.023 -2.897 1.956 1.00 84.56 91 LYS A O 1
ATOM 715 N N . ALA A 1 92 ? 4.861 -1.185 0.505 1.00 79.50 92 ALA A N 1
ATOM 716 C CA . ALA A 1 92 ? 4.338 -0.211 1.461 1.00 79.50 92 ALA A CA 1
ATOM 717 C C . ALA A 1 92 ? 2.971 -0.661 1.998 1.00 79.50 92 ALA A C 1
ATOM 719 O O . ALA A 1 92 ? 2.824 -0.851 3.204 1.00 79.50 92 ALA A O 1
ATOM 720 N N . PHE A 1 93 ? 2.052 -1.017 1.098 1.00 76.12 93 PHE A N 1
ATOM 721 C CA . PHE A 1 93 ? 0.700 -1.455 1.452 1.00 76.12 93 PHE A CA 1
ATOM 722 C C . PHE A 1 93 ? 0.659 -2.723 2.321 1.00 76.12 93 PHE A C 1
ATOM 724 O O . PHE A 1 93 ? -0.147 -2.846 3.241 1.00 76.12 93 PHE A O 1
ATOM 731 N N . ARG A 1 94 ? 1.559 -3.685 2.068 1.00 76.12 94 ARG A N 1
ATOM 732 C CA . ARG A 1 94 ? 1.636 -4.920 2.869 1.00 76.12 94 ARG A CA 1
ATOM 733 C C . ARG A 1 94 ? 2.076 -4.675 4.314 1.00 76.12 94 ARG A C 1
ATOM 735 O O . ARG A 1 94 ? 1.680 -5.442 5.186 1.00 76.12 94 ARG A O 1
ATOM 742 N N . ARG A 1 95 ? 2.885 -3.641 4.571 1.00 77.88 95 ARG A N 1
ATOM 743 C CA . ARG A 1 95 ? 3.340 -3.307 5.931 1.00 77.88 95 ARG A CA 1
ATOM 744 C C . ARG A 1 95 ? 2.253 -2.622 6.742 1.00 77.88 95 ARG A C 1
ATOM 746 O O . ARG A 1 95 ? 2.035 -3.023 7.877 1.00 77.88 95 ARG A O 1
ATOM 753 N N . GLU A 1 96 ? 1.556 -1.655 6.152 1.00 81.44 96 GLU A N 1
ATOM 754 C CA . GLU A 1 96 ? 0.457 -0.954 6.828 1.00 81.44 96 GLU A CA 1
ATOM 755 C C . GLU A 1 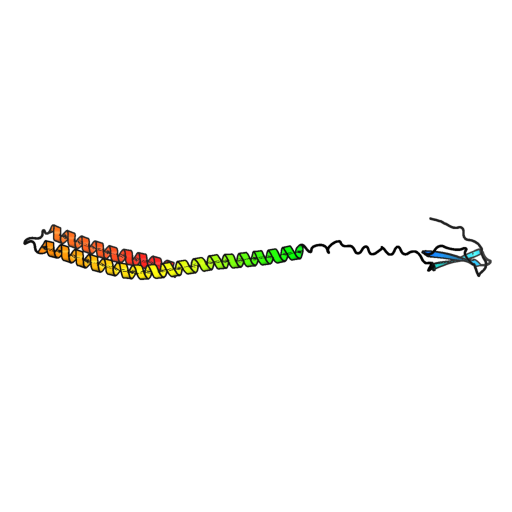96 ? -0.640 -1.927 7.245 1.00 81.44 96 GLU A C 1
ATOM 757 O O . GLU A 1 96 ? -1.023 -1.952 8.409 1.00 81.44 96 GLU A O 1
ATOM 762 N N . LYS A 1 97 ? -1.053 -2.828 6.346 1.00 84.25 97 LYS A N 1
ATOM 763 C CA . LYS A 1 97 ? -2.055 -3.846 6.682 1.00 84.25 97 LYS A CA 1
ATOM 764 C C . LYS A 1 97 ? -1.659 -4.729 7.862 1.00 84.25 97 LYS A C 1
ATOM 766 O O . LYS A 1 97 ? -2.500 -5.065 8.688 1.00 84.25 97 LYS A O 1
ATOM 771 N N . TYR A 1 98 ? -0.387 -5.115 7.928 1.00 82.88 98 TYR A N 1
ATOM 772 C CA . TYR A 1 98 ? 0.123 -5.946 9.013 1.00 82.88 98 TYR A CA 1
ATOM 773 C C . TYR A 1 98 ? 0.110 -5.205 10.355 1.00 82.88 98 TYR A C 1
ATOM 775 O O . TYR A 1 98 ? -0.312 -5.772 11.360 1.00 82.88 98 TYR A O 1
ATOM 783 N N . ILE A 1 99 ? 0.549 -3.943 10.364 1.00 87.00 99 ILE A N 1
ATOM 784 C CA . ILE A 1 99 ? 0.604 -3.124 11.580 1.00 87.00 99 ILE A CA 1
ATOM 785 C C . ILE A 1 99 ? -0.807 -2.855 12.100 1.00 87.00 99 ILE A C 1
ATOM 787 O O . ILE A 1 99 ? -1.073 -3.144 13.260 1.00 87.00 99 ILE A O 1
ATOM 791 N N . ILE A 1 100 ? -1.722 -2.417 11.230 1.00 88.12 100 ILE A N 1
ATOM 792 C CA . ILE A 1 100 ? -3.105 -2.105 11.619 1.00 88.12 100 ILE A CA 1
ATOM 793 C C . ILE A 1 100 ? -3.814 -3.362 12.137 1.00 88.12 100 ILE A C 1
ATOM 795 O O . ILE A 1 100 ? -4.574 -3.288 13.093 1.00 88.12 100 ILE A O 1
ATOM 799 N N . LYS A 1 101 ? -3.539 -4.540 11.560 1.00 89.00 101 LYS A N 1
ATOM 800 C CA . LYS A 1 101 ? -4.141 -5.792 12.036 1.00 89.00 101 LYS A CA 1
ATOM 801 C C . LYS A 1 101 ? -3.685 -6.124 13.454 1.00 89.00 101 LYS A C 1
ATOM 803 O O . LYS A 1 101 ? -4.506 -6.481 14.288 1.00 89.00 101 LYS A O 1
ATOM 808 N N . ARG A 1 102 ? -2.385 -5.986 13.715 1.00 89.94 102 ARG A N 1
ATOM 809 C CA . ARG A 1 102 ? -1.820 -6.211 15.046 1.00 89.94 102 ARG A CA 1
ATOM 810 C C . ARG A 1 102 ? -2.348 -5.197 16.059 1.00 89.94 102 ARG A C 1
ATOM 812 O O . ARG A 1 102 ? -2.710 -5.588 17.157 1.00 89.94 102 ARG A O 1
ATOM 819 N N . GLU A 1 103 ? -2.410 -3.921 15.686 1.00 92.19 103 GLU A N 1
ATOM 820 C CA . GLU A 1 103 ? -2.959 -2.866 16.544 1.00 92.19 103 GLU A CA 1
ATOM 821 C C . GLU A 1 103 ? -4.450 -3.072 16.823 1.00 92.19 103 GLU A C 1
ATOM 823 O O . GLU A 1 103 ? -4.881 -2.843 17.944 1.00 92.19 103 GLU A O 1
ATOM 828 N N . ALA A 1 104 ? -5.229 -3.559 15.853 1.00 91.38 104 ALA A N 1
ATOM 829 C CA . ALA A 1 104 ? -6.628 -3.923 16.063 1.00 91.38 104 ALA A CA 1
ATOM 830 C C . 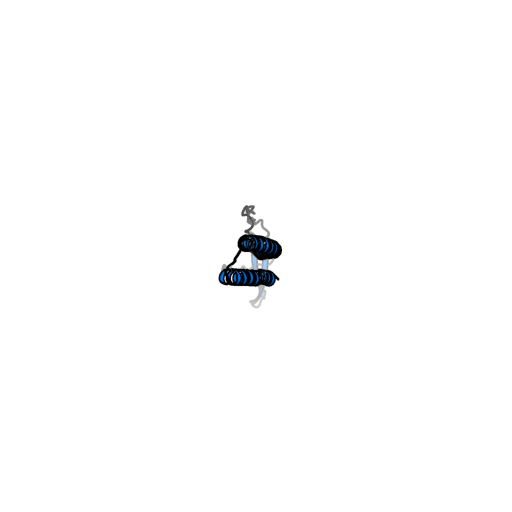ALA A 1 104 ? -6.771 -5.087 17.062 1.00 91.38 104 ALA A C 1
ATOM 832 O O . ALA A 1 104 ? -7.605 -5.011 17.963 1.00 91.38 104 ALA A O 1
ATOM 833 N N . ASP A 1 105 ? -5.936 -6.127 16.948 1.00 89.31 105 ASP A N 1
ATOM 834 C CA . ASP A 1 105 ? -5.926 -7.248 17.898 1.00 89.31 105 ASP A CA 1
ATOM 835 C C . ASP A 1 105 ? -5.528 -6.771 19.318 1.00 89.31 105 ASP A C 1
ATOM 837 O O . ASP A 1 105 ? -6.220 -7.076 20.288 1.00 89.31 105 ASP A O 1
ATOM 841 N N . GLU A 1 106 ? -4.470 -5.957 19.446 1.00 92.25 106 GLU A N 1
ATOM 842 C CA . GLU A 1 106 ? -4.032 -5.368 20.728 1.00 92.25 106 GLU A CA 1
ATOM 843 C C . GLU A 1 106 ? -5.097 -4.429 21.332 1.00 92.25 106 GLU A C 1
ATOM 845 O O . GLU A 1 106 ? -5.328 -4.436 22.545 1.00 92.25 106 GLU A O 1
ATOM 850 N N . LEU A 1 107 ? -5.775 -3.637 20.495 1.00 91.94 107 LEU A N 1
ATOM 851 C CA . LEU A 1 107 ? -6.837 -2.726 20.913 1.00 91.94 107 LEU A CA 1
ATOM 852 C C . LEU A 1 107 ? -8.038 -3.493 21.463 1.00 91.94 107 LEU A C 1
ATOM 854 O O . LEU A 1 107 ? -8.567 -3.083 22.491 1.00 91.94 107 LEU A O 1
ATOM 858 N N . ARG A 1 108 ? -8.439 -4.606 20.833 1.00 90.25 108 ARG A N 1
ATOM 859 C CA . ARG A 1 108 ? -9.550 -5.451 21.305 1.00 90.25 108 ARG A CA 1
ATOM 860 C C . ARG A 1 108 ? -9.341 -5.903 22.748 1.00 90.25 108 ARG A C 1
ATOM 862 O O . ARG A 1 108 ? -10.229 -5.751 23.586 1.00 90.25 108 ARG A O 1
ATOM 869 N N . ASP A 1 109 ? -8.159 -6.441 23.028 1.00 89.44 109 ASP A N 1
ATOM 870 C CA . ASP A 1 109 ? -7.833 -7.008 24.335 1.00 89.44 109 ASP A CA 1
ATOM 871 C C . ASP A 1 109 ? -7.697 -5.908 25.399 1.00 89.44 109 ASP A C 1
ATOM 873 O O . ASP A 1 109 ? -8.195 -6.050 26.518 1.00 89.44 109 ASP A O 1
ATOM 877 N N . ASN A 1 110 ? -7.079 -4.773 25.050 1.00 92.88 110 ASN A N 1
ATOM 878 C CA . ASN A 1 110 ? -6.979 -3.635 25.962 1.00 92.88 110 ASN A CA 1
ATOM 879 C C . ASN A 1 110 ? -8.358 -3.034 26.279 1.00 92.88 110 ASN A C 1
ATOM 881 O O . ASN A 1 110 ? -8.635 -2.678 27.423 1.00 92.88 110 ASN A O 1
ATOM 885 N N . LEU A 1 111 ? -9.243 -2.964 25.284 1.00 91.62 111 LEU A N 1
ATOM 886 C CA . LEU A 1 111 ? -10.595 -2.446 25.446 1.00 91.62 111 LEU A CA 1
ATOM 887 C C . LEU A 1 111 ? -11.426 -3.312 26.405 1.00 91.62 111 LEU A C 1
ATOM 889 O O . LEU A 1 111 ? -12.081 -2.763 27.288 1.00 91.62 111 LEU A O 1
ATOM 893 N N . SER A 1 112 ? -11.335 -4.643 26.303 1.00 89.88 112 SER A N 1
ATOM 894 C CA . SER A 1 112 ? -12.000 -5.564 27.240 1.00 89.88 112 SER A CA 1
ATOM 895 C C . SER A 1 112 ? -11.527 -5.358 28.686 1.00 89.88 112 SER A C 1
ATOM 897 O O . SER A 1 112 ? -12.343 -5.286 29.605 1.00 89.88 112 SER A O 1
ATOM 899 N N . ASN A 1 113 ? -10.222 -5.153 28.898 1.00 93.00 113 ASN A N 1
ATOM 900 C CA . ASN A 1 113 ? -9.682 -4.843 30.227 1.00 93.00 113 ASN A CA 1
ATOM 901 C C . ASN A 1 113 ? -10.194 -3.496 30.769 1.00 93.00 113 ASN A C 1
ATOM 903 O O . ASN A 1 113 ? -10.517 -3.395 31.953 1.00 93.00 113 ASN A O 1
ATOM 907 N N . ILE A 1 114 ? -10.291 -2.467 2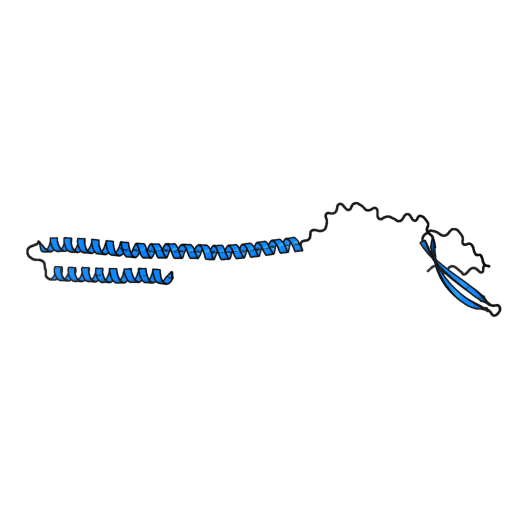9.918 1.00 93.62 114 ILE A N 1
ATOM 908 C CA . ILE A 1 114 ? -10.827 -1.150 30.300 1.00 93.62 114 ILE A CA 1
ATOM 909 C C . ILE A 1 114 ? -12.306 -1.266 30.683 1.00 93.62 114 ILE A C 1
ATOM 911 O O . ILE A 1 114 ? -12.708 -0.723 31.710 1.00 93.62 114 ILE A O 1
ATOM 915 N N . PHE A 1 115 ? -13.112 -1.999 29.913 1.00 92.62 115 PHE A N 1
ATOM 916 C CA . PHE A 1 115 ? -14.522 -2.232 30.236 1.00 92.62 115 PHE A CA 1
ATOM 917 C C . PHE A 1 115 ? -14.706 -3.019 31.533 1.00 92.62 115 PHE A C 1
ATOM 919 O O . PHE A 1 115 ? -15.554 -2.651 32.347 1.00 92.62 115 PHE A O 1
ATOM 926 N N . ALA A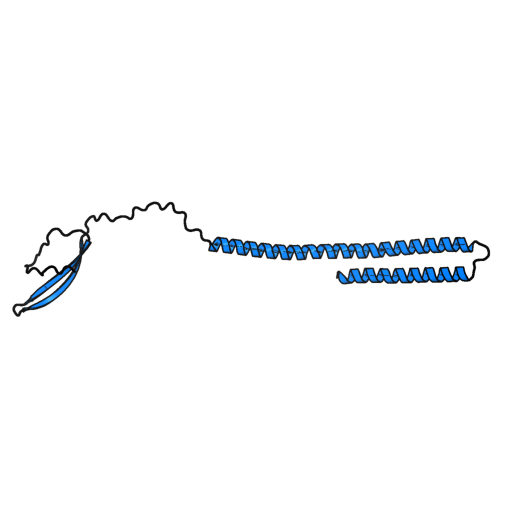 1 116 ? -13.871 -4.030 31.784 1.00 91.38 116 ALA A N 1
ATOM 927 C CA . ALA A 1 116 ? -13.871 -4.757 33.049 1.00 91.38 116 ALA A CA 1
ATOM 928 C C . ALA A 1 116 ? -13.557 -3.836 34.242 1.00 91.38 116 ALA A C 1
ATOM 930 O O . ALA A 1 116 ? -14.288 -3.855 35.233 1.00 91.38 116 ALA A O 1
ATOM 931 N N . ALA A 1 117 ? -12.533 -2.984 34.123 1.00 93.31 117 ALA A N 1
ATOM 932 C CA . ALA A 1 117 ? -12.166 -2.024 35.163 1.00 93.31 117 ALA A CA 1
ATOM 933 C C . ALA A 1 117 ? -13.261 -0.968 35.394 1.00 93.31 117 ALA A C 1
ATOM 935 O O . ALA A 1 117 ? -13.623 -0.693 36.535 1.00 93.31 117 ALA A O 1
ATOM 936 N N . MET A 1 118 ? -13.849 -0.421 34.324 1.00 90.62 118 MET A N 1
ATOM 937 C CA . MET A 1 118 ? -14.968 0.520 34.437 1.00 90.62 118 MET A CA 1
ATOM 938 C C . MET A 1 118 ? -16.187 -0.132 35.089 1.00 90.62 118 MET A C 1
ATOM 940 O O . MET A 1 118 ? -16.855 0.500 35.899 1.00 90.62 118 MET A O 1
ATOM 944 N N . ARG A 1 119 ? -16.480 -1.397 34.774 1.00 88.06 119 ARG A N 1
ATOM 945 C CA . ARG A 1 119 ? -17.584 -2.138 35.393 1.00 88.06 119 ARG A CA 1
ATOM 946 C C . ARG A 1 119 ? -17.350 -2.370 36.885 1.00 88.06 119 ARG A C 1
ATOM 948 O O . ARG A 1 119 ? -18.295 -2.255 37.664 1.00 88.06 119 ARG A O 1
ATOM 955 N N . GLU A 1 120 ? -16.123 -2.699 37.275 1.00 89.81 120 GLU A N 1
ATOM 956 C CA . GLU A 1 120 ? -15.735 -2.839 38.680 1.00 89.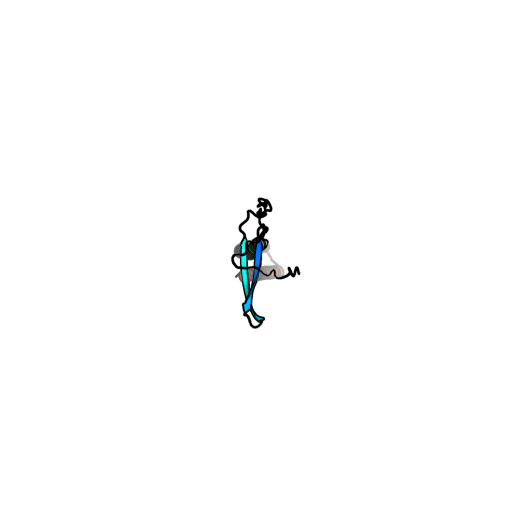81 120 GLU A CA 1
ATOM 957 C C . GLU A 1 120 ? -15.889 -1.507 39.425 1.00 89.81 120 GLU A C 1
ATOM 959 O O . GLU A 1 120 ? -16.582 -1.455 40.441 1.00 89.81 120 GLU A O 1
ATOM 964 N N . GLU A 1 121 ? -15.358 -0.417 38.867 1.00 88.94 121 GLU A N 1
ATOM 965 C CA . GLU A 1 121 ? -15.440 0.919 39.465 1.00 88.94 121 GLU A CA 1
ATOM 966 C C . GLU A 1 121 ? -16.887 1.432 39.550 1.00 88.94 121 GLU A C 1
ATOM 968 O O . GLU A 1 121 ? -17.312 1.935 40.592 1.00 88.94 121 GLU A O 1
ATOM 973 N N . VAL A 1 122 ? -17.684 1.263 38.489 1.00 86.44 122 VAL A N 1
ATOM 974 C CA . VAL A 1 122 ? -19.116 1.604 38.497 1.00 86.44 122 VAL A CA 1
ATOM 975 C C . VAL A 1 122 ? -19.846 0.761 39.540 1.00 86.44 122 VAL A C 1
ATOM 977 O O . VAL A 1 122 ? -20.643 1.301 40.305 1.00 86.44 122 VAL A O 1
ATOM 980 N N . GLY A 1 123 ? -19.553 -0.539 39.631 1.00 83.81 123 GLY A N 1
ATOM 981 C CA . GLY A 1 123 ? -20.110 -1.425 40.652 1.00 83.81 123 GLY A CA 1
ATOM 982 C C . GLY A 1 123 ? -19.772 -0.985 42.079 1.00 83.81 123 GLY A C 1
ATOM 983 O O . GLY A 1 123 ? -20.643 -1.010 42.953 1.00 83.81 123 GLY A O 1
ATOM 984 N N . GLU A 1 124 ? -18.544 -0.527 42.317 1.00 84.38 124 GLU A N 1
ATOM 985 C CA . GLU A 1 124 ? -18.081 -0.041 43.618 1.00 84.38 124 GLU A CA 1
ATOM 986 C C . GLU A 1 124 ? -18.707 1.313 43.993 1.00 84.38 124 GLU A C 1
ATOM 988 O O . GLU A 1 124 ? -19.243 1.455 45.098 1.00 84.38 124 GLU A O 1
ATOM 993 N N . GLN A 1 125 ? -18.738 2.282 43.068 1.00 80.56 125 GLN A N 1
ATOM 994 C CA . GLN A 1 125 ? -19.410 3.576 43.273 1.00 80.56 125 GLN A CA 1
ATOM 995 C C . GLN A 1 125 ? -20.899 3.382 43.572 1.00 80.56 125 GLN A C 1
ATOM 997 O O . GLN A 1 125 ? -21.460 4.008 44.476 1.00 80.56 125 GLN A O 1
ATOM 1002 N N . VAL A 1 126 ? -21.532 2.456 42.858 1.00 77.88 126 VAL A N 1
ATOM 1003 C CA . VAL A 1 126 ? -22.904 2.036 43.110 1.00 77.88 126 VAL A CA 1
ATOM 1004 C C . VAL A 1 126 ? -23.048 1.426 44.506 1.00 77.88 126 VAL A C 1
ATOM 1006 O O . VAL A 1 126 ? -23.924 1.838 45.270 1.00 77.88 126 VAL A O 1
ATOM 1009 N N . GLY A 1 127 ? -22.181 0.484 44.879 1.00 73.69 127 GLY A N 1
ATOM 1010 C CA . GLY A 1 127 ? -22.175 -0.136 46.205 1.00 73.69 127 GLY A CA 1
ATOM 1011 C C . GLY A 1 127 ? -22.046 0.883 47.342 1.00 73.69 127 GLY A C 1
ATOM 1012 O O . GLY A 1 127 ? -22.750 0.774 48.348 1.00 73.69 127 GLY A O 1
ATOM 1013 N N . ALA A 1 128 ? -21.226 1.920 47.160 1.00 75.75 128 ALA A N 1
ATOM 1014 C CA . ALA A 1 128 ? -21.077 3.020 48.111 1.00 75.75 128 ALA A CA 1
ATOM 1015 C C . ALA A 1 128 ? -22.353 3.877 48.239 1.00 75.75 128 ALA A C 1
ATOM 1017 O O . ALA A 1 128 ? -22.701 4.310 49.340 1.00 75.75 128 ALA A O 1
ATOM 1018 N N . ILE A 1 129 ? -23.103 4.071 47.147 1.00 68.06 129 ILE A N 1
ATOM 1019 C CA . ILE A 1 129 ? -24.419 4.738 47.165 1.00 68.06 129 ILE A CA 1
ATOM 1020 C C . ILE A 1 129 ? -25.458 3.878 47.910 1.00 68.06 129 ILE A C 1
ATOM 1022 O O . ILE A 1 129 ? -26.261 4.414 48.677 1.00 68.06 129 ILE A O 1
ATOM 1026 N N . PHE A 1 130 ? -25.415 2.549 47.754 1.00 62.81 130 PHE A N 1
ATOM 1027 C CA . PHE A 1 130 ? -26.321 1.605 48.427 1.00 62.81 130 PHE A CA 1
ATOM 1028 C C . PHE A 1 130 ? -26.037 1.401 49.926 1.00 62.81 130 PHE A C 1
ATOM 1030 O O . PHE A 1 130 ? -26.938 0.973 50.647 1.00 62.81 130 PHE A O 1
ATOM 1037 N N . GLN A 1 131 ? -24.843 1.744 50.429 1.00 65.44 131 GLN A N 1
ATOM 1038 C CA . GLN A 1 131 ? -24.572 1.791 51.880 1.00 65.44 131 GLN A CA 1
ATOM 1039 C C . GLN A 1 131 ? -25.368 2.897 52.597 1.00 65.44 131 GLN A C 1
ATOM 1041 O O . GLN A 1 131 ? -25.490 2.892 53.824 1.00 65.44 131 GLN A O 1
ATOM 1046 N N . LYS A 1 132 ? -25.950 3.842 51.849 1.00 59.50 132 LYS A N 1
ATOM 1047 C CA . LYS A 1 132 ? -26.898 4.827 52.371 1.00 59.50 132 LYS A CA 1
ATOM 1048 C C . LYS A 1 132 ? -28.243 4.123 52.637 1.00 59.50 132 LYS A C 1
ATOM 1050 O O . LYS A 1 132 ? -28.739 3.433 51.751 1.00 59.50 132 LYS A O 1
ATOM 1055 N N . PRO A 1 133 ? -28.886 4.310 53.805 1.00 58.53 133 PRO A N 1
ATOM 1056 C CA . PRO A 1 133 ? -29.980 3.453 54.291 1.00 58.53 133 PRO A CA 1
ATOM 1057 C C . PRO A 1 133 ? -31.265 3.409 53.435 1.00 58.53 133 PRO A C 1
ATOM 1059 O O . PRO A 1 133 ? -32.183 2.672 53.784 1.00 58.53 133 PRO A O 1
ATOM 1062 N N . ASN A 1 134 ? -31.367 4.172 52.337 1.00 60.06 134 ASN A N 1
ATOM 1063 C CA . ASN A 1 134 ? -32.518 4.130 51.432 1.00 60.06 134 ASN A CA 1
ATOM 1064 C C . ASN A 1 134 ? -32.172 4.643 50.010 1.00 60.06 134 ASN A C 1
ATOM 1066 O O . ASN A 1 134 ? -32.316 5.838 49.745 1.00 60.06 134 ASN A O 1
ATOM 1070 N N . PRO A 1 135 ? -31.698 3.779 49.097 1.00 65.75 135 PRO A N 1
ATOM 1071 C CA . PRO A 1 135 ? -31.451 4.141 47.702 1.00 65.75 135 PRO A CA 1
ATOM 1072 C C . PRO A 1 135 ? -32.777 4.282 46.944 1.00 65.75 135 PRO A C 1
ATOM 1074 O O . PRO A 1 135 ? -33.642 3.406 47.046 1.00 65.75 135 PRO A O 1
ATOM 1077 N N . SER A 1 136 ? -32.937 5.368 46.182 1.00 74.94 136 SER A N 1
ATOM 1078 C CA . SER A 1 136 ? -34.173 5.667 45.449 1.00 74.94 136 SER A CA 1
ATOM 1079 C C . SER A 1 136 ? -34.447 4.610 44.372 1.00 74.94 136 SER A C 1
ATOM 1081 O O . SER A 1 136 ? -33.528 4.028 43.794 1.00 74.94 136 SER A O 1
ATOM 1083 N N . ALA A 1 137 ? -35.723 4.365 44.057 1.00 79.69 137 ALA A N 1
ATOM 1084 C CA . ALA A 1 137 ? -36.105 3.494 42.941 1.00 79.69 137 ALA A CA 1
ATOM 1085 C C . ALA A 1 137 ? -35.538 3.995 41.597 1.00 79.69 137 ALA A C 1
ATOM 1087 O O . ALA A 1 137 ? -35.164 3.183 40.754 1.00 79.69 137 ALA A O 1
ATOM 1088 N N . GLN A 1 138 ? -35.408 5.318 41.438 1.00 80.31 138 GLN A N 1
ATOM 1089 C CA . GLN A 1 138 ? -34.784 5.933 40.263 1.00 80.31 138 GLN A CA 1
ATOM 1090 C C . GLN A 1 138 ? -33.286 5.619 40.176 1.00 80.31 138 GLN A C 1
ATOM 1092 O O . GLN A 1 138 ? -32.793 5.357 39.085 1.00 80.31 138 GLN A O 1
ATOM 1097 N N . ASP A 1 139 ? -32.572 5.567 41.305 1.00 78.81 139 ASP A N 1
ATOM 1098 C CA . ASP A 1 139 ? -31.130 5.287 41.318 1.00 78.81 139 ASP A CA 1
ATOM 1099 C C . ASP A 1 139 ? -30.853 3.870 40.794 1.00 78.81 139 ASP A C 1
ATOM 1101 O O . ASP A 1 139 ? -29.979 3.668 39.955 1.00 78.81 139 ASP A O 1
ATOM 1105 N N . ARG A 1 140 ? -31.662 2.887 41.215 1.00 81.31 140 ARG A N 1
ATOM 1106 C CA . ARG A 1 140 ? -31.586 1.494 40.729 1.00 81.31 140 ARG A CA 1
ATOM 1107 C C . ARG A 1 140 ? -31.836 1.392 39.224 1.00 81.31 140 ARG A C 1
ATOM 1109 O O . ARG A 1 140 ? -31.152 0.634 38.542 1.00 81.31 140 ARG A O 1
ATOM 1116 N N . GLU A 1 141 ? -32.811 2.145 38.719 1.00 85.94 141 GLU A N 1
ATOM 1117 C CA . GLU A 1 141 ? -33.150 2.176 37.294 1.00 85.94 141 GLU A CA 1
ATOM 1118 C C . GLU A 1 141 ? -32.026 2.804 36.458 1.00 85.94 141 GLU A C 1
ATOM 1120 O O . GLU A 1 141 ? -31.651 2.260 35.420 1.00 85.94 141 GLU A O 1
ATOM 1125 N N . VAL A 1 142 ? -31.456 3.921 36.920 1.00 84.12 142 VAL A N 1
ATOM 1126 C CA . VAL A 1 142 ? -30.342 4.602 36.242 1.00 84.12 142 VAL A CA 1
ATOM 1127 C C . VAL A 1 142 ? -29.126 3.686 36.148 1.00 84.12 142 VAL A C 1
ATOM 1129 O O . VAL A 1 142 ? -28.534 3.570 35.081 1.00 84.12 142 VAL A O 1
ATOM 1132 N N . ILE A 1 143 ? -28.793 2.977 37.225 1.00 83.94 143 ILE A N 1
ATOM 1133 C CA . ILE A 1 143 ? -27.660 2.043 37.250 1.00 83.94 143 ILE A CA 1
ATOM 1134 C C . ILE A 1 143 ? -27.869 0.883 36.274 1.00 83.94 143 ILE A C 1
ATOM 1136 O O . ILE A 1 143 ? -26.935 0.490 35.576 1.00 83.94 143 ILE A O 1
ATOM 1140 N N . GLY A 1 144 ? -29.096 0.359 36.190 1.00 86.44 144 GLY A N 1
ATOM 1141 C CA . GLY A 1 144 ? -29.451 -0.654 35.196 1.00 86.44 144 GLY A CA 1
ATOM 1142 C C . GLY A 1 144 ? -29.191 -0.166 33.770 1.00 86.44 144 GLY A C 1
ATOM 1143 O O . GLY A 1 144 ? -28.490 -0.836 33.016 1.00 86.44 144 GLY A O 1
ATOM 1144 N N . LYS A 1 145 ? -29.668 1.040 33.438 1.00 91.38 145 LYS A N 1
ATOM 1145 C CA . LYS A 1 145 ? -29.467 1.655 32.113 1.00 91.38 145 LYS A CA 1
ATOM 1146 C C . LYS A 1 145 ? -27.997 1.929 31.797 1.00 91.38 145 LYS A C 1
ATOM 1148 O O . LYS A 1 145 ? -27.594 1.806 30.647 1.00 91.38 145 LYS A O 1
ATOM 1153 N N . VAL A 1 146 ? -27.196 2.310 32.794 1.00 90.06 146 VAL A N 1
ATOM 1154 C CA . VAL A 1 146 ? -25.756 2.552 32.612 1.00 90.06 146 VAL A CA 1
ATOM 1155 C C . VAL A 1 146 ? -25.021 1.252 32.295 1.00 90.06 146 VAL A C 1
ATOM 1157 O O . VAL A 1 146 ? -24.246 1.226 31.345 1.00 90.06 146 VAL A O 1
ATOM 1160 N N . ASN A 1 147 ? -25.293 0.168 33.027 1.00 89.06 147 ASN A N 1
ATOM 1161 C CA . ASN A 1 147 ? -24.681 -1.132 32.738 1.00 89.06 147 ASN A CA 1
ATOM 1162 C C . ASN A 1 147 ? -25.093 -1.662 31.358 1.00 89.06 147 ASN A C 1
ATOM 1164 O O . ASN A 1 147 ? -24.242 -2.113 30.603 1.00 89.06 147 ASN A O 1
ATOM 1168 N N . GLU A 1 148 ? -26.372 -1.532 30.995 1.00 92.25 148 GLU A N 1
ATOM 1169 C CA . GLU A 1 148 ? -26.868 -1.907 29.665 1.00 92.25 148 GLU A CA 1
ATOM 1170 C C . GLU A 1 148 ? -26.188 -1.097 28.547 1.00 92.25 148 GLU A C 1
ATOM 1172 O O . GLU A 1 148 ? -25.809 -1.646 27.513 1.00 92.25 148 GLU A O 1
ATOM 1177 N N . ALA A 1 149 ? -25.977 0.206 28.762 1.00 93.19 149 ALA A N 1
ATOM 1178 C CA . ALA A 1 149 ? -25.263 1.055 27.813 1.00 93.19 149 ALA A CA 1
ATOM 1179 C C . ALA A 1 149 ? -23.781 0.673 27.679 1.00 93.19 149 ALA A C 1
ATOM 1181 O O . ALA A 1 149 ? -23.234 0.752 26.578 1.00 93.19 149 ALA A O 1
ATOM 1182 N N . ILE A 1 150 ? -23.132 0.259 28.772 1.00 91.50 150 ILE A N 1
ATOM 1183 C CA . ILE A 1 150 ? -21.747 -0.227 28.758 1.00 91.50 150 ILE A CA 1
ATOM 1184 C C . ILE A 1 150 ? -21.651 -1.537 27.971 1.00 91.50 150 ILE A C 1
ATOM 1186 O O . ILE A 1 150 ? -20.822 -1.615 27.068 1.00 91.50 150 ILE A O 1
ATOM 1190 N N . ASP A 1 151 ? -22.529 -2.508 28.237 1.00 91.81 151 ASP A N 1
ATOM 1191 C CA . ASP A 1 151 ? -22.550 -3.796 27.527 1.00 91.81 151 ASP A CA 1
ATOM 1192 C C . ASP A 1 151 ? -22.760 -3.593 26.016 1.00 91.81 151 ASP A C 1
ATOM 1194 O O . ASP A 1 151 ? -22.024 -4.141 25.192 1.00 91.81 151 ASP A O 1
ATOM 1198 N N . LEU A 1 152 ? -23.714 -2.733 25.637 1.00 94.69 152 LEU A N 1
ATOM 1199 C CA . LEU A 1 152 ? -23.946 -2.382 24.234 1.00 94.69 152 LEU A CA 1
ATOM 1200 C C . LEU A 1 152 ? -22.717 -1.705 23.606 1.00 94.69 152 LEU A C 1
ATOM 1202 O O . LEU A 1 152 ? -22.393 -1.954 22.445 1.00 94.69 152 LEU A O 1
ATOM 1206 N N . SER A 1 153 ? -22.028 -0.847 24.360 1.00 93.62 153 SER A N 1
ATOM 1207 C CA . SER A 1 153 ? -20.820 -0.163 23.885 1.00 93.62 153 SER A CA 1
ATOM 1208 C C . SER A 1 153 ? -19.659 -1.138 23.680 1.00 93.62 153 SER A C 1
ATOM 1210 O O . SER A 1 153 ? -18.959 -1.035 22.673 1.00 93.62 153 SER A O 1
ATOM 1212 N N . GLU A 1 154 ? -19.472 -2.103 24.584 1.00 93.31 154 GLU A N 1
ATOM 1213 C CA . GLU A 1 154 ? -18.461 -3.160 24.455 1.00 93.31 154 GLU A CA 1
ATOM 1214 C C . GLU A 1 154 ? -18.728 -4.033 23.222 1.00 93.31 154 GLU A C 1
ATOM 1216 O O . GLU A 1 154 ? -17.806 -4.301 22.444 1.00 93.31 154 GLU A O 1
ATOM 1221 N N . GLU A 1 155 ? -19.985 -4.422 22.989 1.00 93.69 155 GLU A N 1
ATOM 1222 C CA . GLU A 1 155 ? -20.379 -5.205 21.814 1.00 93.69 155 GLU A CA 1
ATOM 1223 C C . GLU A 1 155 ? -20.131 -4.434 20.508 1.00 93.69 155 GLU A C 1
ATOM 1225 O O . GLU A 1 155 ? -19.529 -4.970 19.569 1.00 93.69 155 GLU A O 1
ATOM 1230 N N . LEU A 1 156 ? -20.556 -3.167 20.444 1.00 95.00 156 LEU A N 1
ATOM 1231 C CA . LEU A 1 156 ? -20.390 -2.327 19.257 1.00 95.00 156 LEU A CA 1
ATOM 1232 C C . LEU A 1 156 ? -18.916 -2.095 18.926 1.00 95.00 156 LEU A C 1
ATOM 1234 O O . LEU A 1 156 ? -18.516 -2.272 17.775 1.00 95.00 156 LEU A O 1
ATOM 1238 N N . LEU A 1 157 ? -18.099 -1.757 19.922 1.00 93.31 157 LEU A N 1
ATOM 1239 C CA . LEU A 1 157 ? -16.675 -1.517 19.704 1.00 93.31 157 LEU A CA 1
ATOM 1240 C C . LEU A 1 157 ? -15.934 -2.809 19.345 1.00 93.31 157 LEU A C 1
ATOM 1242 O O . LEU A 1 157 ? -15.088 -2.801 18.453 1.00 93.31 157 LEU A O 1
ATOM 1246 N N . SER A 1 158 ? -16.286 -3.938 19.968 1.00 92.19 158 SER A N 1
ATOM 1247 C CA . SER A 1 158 ? -15.725 -5.246 19.602 1.00 92.19 158 SER A CA 1
ATOM 1248 C C . SER A 1 158 ? -16.034 -5.601 18.147 1.00 92.19 158 SER A C 1
ATOM 1250 O O . SER A 1 158 ? -15.170 -6.114 17.431 1.00 92.19 158 SER A O 1
ATOM 1252 N N . LYS A 1 159 ? -17.248 -5.288 17.679 1.00 94.62 159 LYS A N 1
ATOM 1253 C CA . LYS A 1 159 ? -17.649 -5.477 16.284 1.00 94.62 159 LYS A CA 1
ATOM 1254 C C . LYS A 1 159 ? -16.895 -4.547 15.331 1.00 94.62 159 LYS A C 1
ATOM 1256 O O . LYS A 1 159 ? -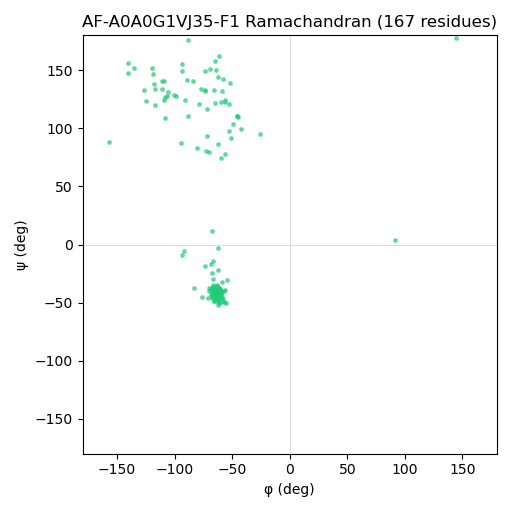16.438 -5.018 14.296 1.00 94.62 159 LYS A O 1
ATOM 1261 N N . GLU A 1 160 ? -16.731 -3.268 15.668 1.00 93.19 160 GLU A N 1
ATOM 1262 C CA . GLU A 1 160 ? -15.962 -2.323 14.844 1.00 93.19 160 GLU A CA 1
ATOM 1263 C C . GLU A 1 160 ? -14.500 -2.761 14.690 1.00 93.19 160 GLU A C 1
ATOM 1265 O O . GLU A 1 160 ? -13.955 -2.729 13.585 1.00 93.19 160 GLU A O 1
ATOM 1270 N N . VAL A 1 161 ? -13.877 -3.243 15.768 1.00 93.62 161 VAL A N 1
ATOM 1271 C CA . VAL A 1 161 ? -12.509 -3.778 15.729 1.00 93.62 161 VAL A CA 1
ATOM 1272 C C . VAL A 1 161 ? -12.427 -5.039 14.857 1.00 93.62 161 VAL A C 1
ATOM 1274 O O . VAL A 1 161 ? -11.498 -5.174 14.055 1.00 93.62 161 VAL A O 1
ATOM 1277 N N . GLU A 1 162 ? -13.407 -5.942 14.943 1.00 91.81 162 GLU A N 1
ATOM 1278 C CA . GLU A 1 162 ? -13.465 -7.133 14.083 1.00 91.81 162 GLU A CA 1
ATOM 1279 C C . GLU A 1 162 ? -13.717 -6.772 12.607 1.00 91.81 162 GLU A C 1
ATOM 1281 O O . GLU A 1 162 ? -13.122 -7.376 11.711 1.00 91.81 162 GLU A O 1
ATOM 1286 N N . ASP A 1 163 ? -14.535 -5.756 12.327 1.00 94.00 163 ASP A N 1
ATOM 1287 C CA . ASP A 1 163 ? -14.763 -5.251 10.971 1.00 94.00 163 ASP A CA 1
ATOM 1288 C C . ASP A 1 163 ? -13.472 -4.653 10.388 1.00 94.00 163 ASP A C 1
ATOM 1290 O O . ASP A 1 163 ? -13.092 -4.989 9.260 1.00 94.00 163 ASP A O 1
ATOM 1294 N N . VAL A 1 164 ? -12.725 -3.862 11.169 1.00 91.81 164 VAL A N 1
ATOM 1295 C CA . VAL A 1 164 ? -11.385 -3.375 10.787 1.00 91.81 164 VAL A CA 1
ATOM 1296 C C . VAL A 1 164 ? -10.449 -4.550 10.504 1.00 91.81 164 VAL A C 1
ATOM 1298 O O . VAL A 1 164 ? -9.799 -4.588 9.458 1.00 91.81 164 VAL A O 1
ATOM 1301 N N . ARG A 1 165 ? -10.422 -5.564 11.370 1.00 89.69 165 ARG A N 1
ATOM 1302 C CA . ARG A 1 165 ? -9.615 -6.780 11.183 1.00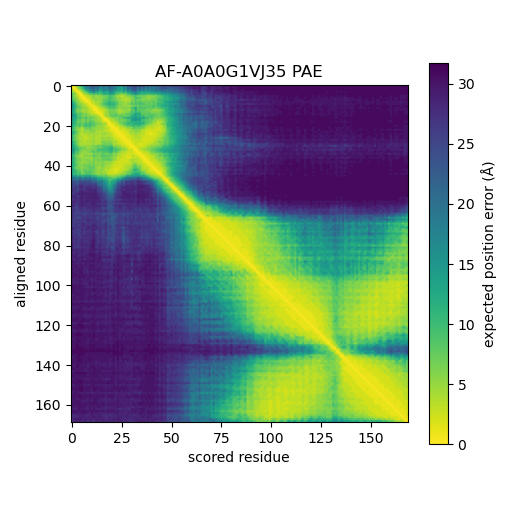 89.69 165 ARG A CA 1
ATOM 1303 C C . ARG A 1 165 ? -9.990 -7.547 9.908 1.00 89.69 165 ARG A C 1
ATOM 1305 O O . ARG A 1 165 ? -9.107 -8.060 9.209 1.00 89.69 165 ARG A O 1
ATOM 1312 N N . LYS A 1 166 ? -11.279 -7.612 9.573 1.00 90.94 166 LYS A N 1
ATOM 1313 C CA . LYS A 1 166 ? -11.795 -8.276 8.368 1.00 90.94 166 LYS A CA 1
ATOM 1314 C C . LYS A 1 166 ? -11.439 -7.519 7.090 1.00 90.94 166 LYS A C 1
ATOM 1316 O O . LYS A 1 166 ? -11.092 -8.165 6.107 1.00 90.94 166 LYS A O 1
ATOM 1321 N N . LEU A 1 167 ? -11.440 -6.184 7.105 1.00 88.50 167 LEU A N 1
ATOM 1322 C CA . LEU A 1 167 ? -10.986 -5.353 5.975 1.00 88.50 167 LEU A CA 1
ATOM 1323 C C . LEU A 1 167 ? -9.498 -5.560 5.636 1.00 88.50 167 LEU A C 1
ATOM 1325 O O . LEU A 1 167 ? -9.048 -5.266 4.523 1.00 88.50 167 LEU A O 1
ATOM 1329 N N . LEU A 1 168 ? -8.724 -6.058 6.599 1.00 84.12 168 LEU A N 1
ATOM 1330 C CA . LEU A 1 168 ? -7.287 -6.289 6.468 1.00 84.12 168 LEU A CA 1
ATOM 1331 C C . LEU A 1 168 ? -6.925 -7.712 6.019 1.00 84.12 168 LEU A C 1
ATOM 1333 O O . LEU A 1 168 ? -5.755 -7.948 5.703 1.00 84.12 168 LEU A O 1
ATOM 1337 N N . THR A 1 169 ? -7.892 -8.635 5.980 1.00 78.94 169 THR A N 1
ATOM 1338 C CA . THR A 1 169 ? -7.726 -10.031 5.529 1.00 78.94 169 THR A CA 1
ATOM 1339 C C . THR A 1 169 ? -7.988 -10.153 4.031 1.00 78.94 169 THR A C 1
ATOM 1341 O O . THR A 1 169 ? -7.195 -10.856 3.366 1.00 78.94 169 THR A O 1
#

Solvent-accessible surface area (backbone atoms only — not comparable to full-atom values): 10287 Å² total; per-residue (Å²): 134,84,79,74,78,87,76,93,77,65,91,84,77,82,80,73,96,73,76,58,46,85,44,77,49,75,50,73,52,69,52,100,86,70,53,71,52,76,51,76,49,76,50,69,48,91,48,89,59,78,64,77,61,71,70,76,64,78,67,81,66,74,77,80,78,65,60,68,57,57,52,49,54,49,50,53,51,51,50,51,48,51,53,48,48,55,49,47,55,59,50,54,57,56,50,53,43,53,50,54,40,51,50,35,54,53,46,50,58,51,48,54,53,50,51,52,51,50,51,51,52,52,50,49,57,49,51,61,53,58,71,42,98,74,66,52,76,63,56,59,51,52,51,52,53,50,53,54,52,50,54,52,48,52,52,51,50,52,48,53,39,48,51,55,43,56,78,56,108

Nearest PDB structures (foldseek):
  2osz-assembly1_A  TM=8.589E-01  e=4.902E+00  Rattus norvegicus
  8i13-assembly1_A  TM=2.389E-01  e=7.697E+00  Saccharomyces cerevisiae

Radius of gyration: 55.89 Å; Cα contacts (8 Å, |Δi|>4): 71; chains: 1; bounding box: 90×23×156 Å

Sequence (169 aa):
MDQEAFVKTASPYTPSKISSGEHTFTVRAYDKAGNYTATTGKFTIEGEVASASSKTAVDDTPPPTNWLLYINIFLIALVAFLIGYLWYERKAFRREKYIIKREADELRDNLSNIFAAMREEVGEQVGAIFQKPNPSAQDREVIGKVNEAIDLSEELLSKEVEDVRKLLT